Protein AF-A0A354Q916-F1 (afdb_monomer_lite)

Radius of gyration: 14.81 Å; chains: 1; bounding box: 30×21×36 Å

Secondary structure (DSSP, 8-state):
--SGGGEEPPTT--HHHHHHHTPPPSS--------GGGHHHHHHHHHHTT-TT--------S--S-SEE--

Sequence (71 aa):
SLVEKYWKFPEGSAPILQELMLDPQTSGGLLVAVPEDETTPILKDLHNVGVFPSACIGYVSNFSEAKLIFT

Structure (mmCIF, N/CA/C/O backbone):
data_AF-A0A354Q916-F1
#
_entry.id   AF-A0A354Q916-F1
#
loop_
_atom_site.group_PDB
_atom_site.id
_atom_site.type_symbol
_atom_site.label_atom_id
_atom_site.label_alt_id
_atom_site.label_comp_id
_atom_site.label_asym_id
_atom_site.label_entity_id
_atom_site.label_seq_id
_atom_site.pdbx_PDB_ins_code
_atom_site.Cartn_x
_atom_site.Cartn_y
_atom_site.Cartn_z
_atom_site.occupancy
_atom_site.B_iso_or_equiv
_atom_site.auth_seq_id
_atom_site.auth_comp_id
_atom_site.auth_asym_id
_atom_site.auth_atom_id
_atom_site.pdbx_PDB_model_num
ATOM 1 N N . SER A 1 1 ? -6.431 10.302 19.810 1.00 62.03 1 SER A N 1
ATOM 2 C CA . SER A 1 1 ? -6.192 11.254 18.696 1.00 62.03 1 SER A CA 1
ATOM 3 C C . SER A 1 1 ? -7.387 11.298 17.735 1.00 62.03 1 SER A C 1
ATOM 5 O O . SER A 1 1 ? -8.142 10.336 17.685 1.00 62.03 1 SER A O 1
ATOM 7 N N . LEU A 1 2 ? -7.579 12.373 16.951 1.00 68.19 2 LEU A N 1
ATOM 8 C CA . LEU A 1 2 ? -8.670 12.521 15.955 1.00 68.19 2 LEU A CA 1
ATOM 9 C C . LEU A 1 2 ? -8.715 11.400 14.896 1.00 68.19 2 LEU A C 1
ATOM 11 O O . LEU A 1 2 ? -9.766 11.164 14.295 1.00 68.19 2 LEU A O 1
ATOM 15 N N . VAL A 1 3 ? -7.584 10.728 14.676 1.00 74.62 3 VAL A N 1
ATOM 16 C CA . VAL A 1 3 ? -7.370 9.783 13.574 1.00 74.62 3 VAL A CA 1
ATOM 17 C C . VAL A 1 3 ? -7.313 8.306 13.985 1.00 74.62 3 VAL A C 1
ATOM 19 O O . VAL A 1 3 ? -7.553 7.444 13.149 1.00 74.62 3 VAL A O 1
ATOM 22 N N . GLU A 1 4 ? -7.123 8.005 15.274 1.00 80.50 4 GLU A N 1
ATOM 23 C CA . GLU A 1 4 ? -7.009 6.627 15.800 1.00 80.50 4 GLU A CA 1
ATOM 24 C C . GLU A 1 4 ? -8.246 5.761 15.524 1.00 80.50 4 GLU A C 1
ATOM 26 O O . GLU A 1 4 ? -8.143 4.547 15.427 1.00 80.50 4 GLU A O 1
ATOM 31 N N . LYS A 1 5 ? -9.421 6.377 15.346 1.00 82.75 5 LYS A N 1
ATOM 32 C CA . LYS A 1 5 ? -10.667 5.667 15.015 1.00 82.75 5 LYS A CA 1
ATOM 33 C C . LYS A 1 5 ? -10.754 5.188 13.559 1.00 82.75 5 LYS A C 1
ATOM 35 O O . LYS A 1 5 ? -11.753 4.574 13.193 1.00 82.75 5 LYS A O 1
ATOM 40 N N . TYR A 1 6 ? -9.783 5.531 12.710 1.00 88.44 6 TYR A N 1
ATOM 41 C CA . TYR A 1 6 ? -9.808 5.195 11.283 1.00 88.44 6 TYR A CA 1
ATOM 42 C C . TYR A 1 6 ? -8.859 4.060 10.900 1.00 88.44 6 TYR A C 1
ATOM 44 O O . TYR A 1 6 ? -8.984 3.559 9.782 1.00 88.44 6 TYR A O 1
ATOM 52 N N . TRP A 1 7 ? -7.967 3.623 11.790 1.00 91.31 7 TRP A N 1
ATOM 53 C CA . TRP A 1 7 ? -7.067 2.504 11.529 1.00 91.31 7 TRP A CA 1
ATOM 54 C C . TRP A 1 7 ? -7.140 1.428 12.608 1.00 91.31 7 TRP A C 1
ATOM 56 O O . TRP A 1 7 ? -7.543 1.690 13.740 1.00 91.31 7 TRP A O 1
ATOM 66 N N . LYS A 1 8 ? -6.717 0.215 12.261 1.00 92.75 8 LYS A N 1
ATOM 67 C CA . LYS A 1 8 ? -6.610 -0.911 13.189 1.00 92.75 8 LYS A CA 1
ATOM 68 C C . LYS A 1 8 ? -5.286 -1.638 12.975 1.00 92.75 8 LYS A C 1
ATOM 70 O O . LYS A 1 8 ? -4.922 -1.918 11.837 1.00 92.75 8 LYS A O 1
ATOM 75 N N . PHE A 1 9 ? -4.594 -1.939 14.071 1.00 91.62 9 PHE A N 1
ATOM 76 C CA . PHE A 1 9 ? -3.413 -2.803 14.086 1.00 91.62 9 PHE A CA 1
ATOM 77 C C . PHE A 1 9 ? -3.790 -4.238 14.482 1.00 91.62 9 PHE A C 1
ATOM 79 O O . PHE A 1 9 ? -4.778 -4.415 15.204 1.00 91.62 9 PHE A O 1
ATOM 86 N N . PRO A 1 10 ? -3.001 -5.251 14.080 1.00 89.44 10 PRO A N 1
ATOM 87 C CA . PRO A 1 10 ? -3.152 -6.613 14.579 1.00 89.44 10 PRO A CA 1
ATOM 88 C C . PRO A 1 10 ? -3.069 -6.666 16.106 1.00 89.44 10 PRO A C 1
ATOM 90 O O . PRO A 1 10 ? -2.275 -5.947 16.726 1.00 89.44 10 PRO A O 1
ATOM 93 N N . GLU A 1 11 ? -3.863 -7.537 16.726 1.00 88.88 11 GLU A N 1
ATOM 94 C CA . GLU A 1 11 ? -3.792 -7.750 18.171 1.00 88.88 11 GLU A CA 1
ATOM 95 C C . GLU A 1 11 ? -2.390 -8.237 18.569 1.00 88.88 11 GLU A C 1
ATOM 97 O O . GLU A 1 11 ? -1.813 -9.109 17.924 1.00 88.88 11 GLU A O 1
ATOM 102 N N . GLY A 1 12 ? -1.808 -7.633 19.609 1.00 90.00 12 GLY A N 1
ATOM 103 C CA . GLY A 1 12 ? -0.444 -7.950 20.043 1.00 90.00 12 GLY A CA 1
ATOM 104 C C . GLY A 1 12 ? 0.673 -7.319 19.201 1.00 90.00 12 GLY A C 1
ATOM 105 O O . GLY A 1 12 ? 1.838 -7.647 19.421 1.00 90.00 12 GLY A O 1
ATOM 106 N N . SER A 1 13 ? 0.361 -6.401 18.275 1.00 90.38 13 SER A N 1
ATOM 107 C CA . SER A 1 13 ? 1.382 -5.672 17.508 1.00 90.38 13 SER A CA 1
ATOM 108 C C . SER A 1 13 ? 2.364 -4.955 18.427 1.00 90.38 13 SER A C 1
ATOM 110 O O . SER A 1 13 ? 1.964 -4.101 19.223 1.00 90.38 13 SER A O 1
ATOM 112 N N . ALA A 1 14 ? 3.654 -5.264 18.283 1.00 93.62 14 ALA A N 1
ATOM 113 C CA . ALA A 1 14 ? 4.708 -4.604 19.042 1.00 93.62 14 ALA A CA 1
ATOM 114 C C . ALA A 1 14 ? 4.670 -3.078 18.805 1.00 93.62 14 ALA A C 1
ATOM 116 O O . ALA A 1 14 ? 4.492 -2.665 17.656 1.00 93.62 14 ALA A O 1
ATOM 117 N N . PRO A 1 15 ? 4.885 -2.234 19.837 1.00 91.62 15 PRO A N 1
ATOM 118 C CA . PRO A 1 15 ? 4.844 -0.776 19.689 1.00 91.62 15 PRO A CA 1
ATOM 119 C C . PRO A 1 15 ? 5.724 -0.252 18.549 1.00 91.62 15 PRO A C 1
ATOM 121 O O . PRO A 1 15 ? 5.284 0.583 17.771 1.00 91.62 15 PRO A O 1
ATOM 124 N N . ILE A 1 16 ? 6.911 -0.840 18.369 1.00 93.75 16 ILE A N 1
ATOM 125 C CA . ILE A 1 16 ? 7.843 -0.467 17.297 1.00 93.75 16 ILE A CA 1
ATOM 126 C C . ILE A 1 16 ? 7.271 -0.675 15.884 1.00 93.75 16 ILE A C 1
ATOM 128 O O . ILE A 1 16 ? 7.576 0.091 14.977 1.00 93.75 16 ILE A O 1
ATOM 132 N N . LEU A 1 17 ? 6.417 -1.685 15.681 1.00 90.69 17 LEU A N 1
ATOM 133 C CA . LEU A 1 17 ? 5.756 -1.905 14.391 1.00 90.69 17 LEU A CA 1
ATOM 134 C C . LEU A 1 17 ? 4.656 -0.870 14.159 1.00 90.69 17 LEU A C 1
ATOM 136 O O . LEU A 1 17 ? 4.496 -0.390 13.042 1.00 90.69 17 LEU A O 1
ATOM 140 N N . GLN A 1 18 ? 3.924 -0.498 15.211 1.00 91.38 18 GLN A N 1
ATOM 141 C CA . GLN A 1 18 ? 2.904 0.547 15.122 1.00 91.38 18 GLN A CA 1
ATOM 142 C C . GLN A 1 18 ? 3.538 1.910 14.821 1.00 91.38 18 GLN A C 1
ATOM 144 O O . GLN A 1 18 ? 3.038 2.638 13.969 1.00 91.38 18 GLN A O 1
ATOM 149 N N . GLU A 1 19 ? 4.661 2.227 15.471 1.00 91.06 19 GLU A N 1
ATOM 150 C CA . GLU A 1 19 ? 5.440 3.442 15.210 1.00 91.06 19 GLU A CA 1
ATOM 151 C C . GLU A 1 19 ? 5.956 3.479 13.769 1.00 91.06 19 GLU A C 1
ATOM 153 O O . GLU A 1 19 ? 5.783 4.490 13.095 1.00 91.06 19 GLU A O 1
ATOM 158 N N . LEU A 1 20 ? 6.490 2.362 13.260 1.00 91.25 20 LEU A N 1
ATOM 159 C CA . LEU A 1 20 ? 6.961 2.265 11.876 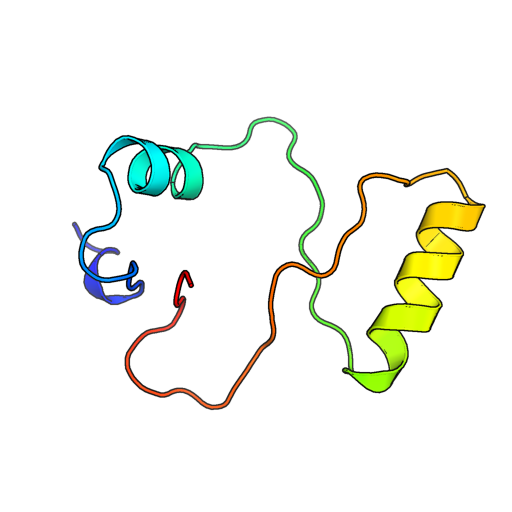1.00 91.25 20 LEU A CA 1
ATOM 160 C C . LEU A 1 20 ? 5.848 2.554 10.854 1.00 91.25 20 LEU A C 1
ATOM 162 O O . LEU A 1 20 ? 6.087 3.236 9.862 1.00 91.25 20 LEU A O 1
ATOM 166 N N . MET A 1 21 ? 4.629 2.057 11.086 1.00 89.81 21 MET A N 1
ATOM 167 C CA . MET A 1 21 ? 3.489 2.282 10.182 1.00 89.81 21 MET A CA 1
ATOM 168 C C . MET A 1 21 ? 2.966 3.726 10.199 1.00 89.81 21 MET A C 1
ATOM 170 O O . MET A 1 21 ? 2.223 4.121 9.299 1.00 89.81 21 MET A O 1
ATOM 174 N N . LEU A 1 22 ? 3.322 4.502 11.222 1.00 89.19 22 LEU A N 1
ATOM 175 C CA . LEU A 1 22 ? 2.895 5.890 11.409 1.00 89.19 22 LEU A CA 1
ATOM 176 C C . LEU A 1 22 ? 4.048 6.886 11.210 1.00 89.19 22 LEU A C 1
ATOM 178 O O . LEU A 1 22 ? 3.879 8.078 11.476 1.00 89.19 22 LEU A O 1
ATOM 182 N N . ASP A 1 23 ? 5.200 6.408 10.740 1.00 91.62 23 ASP A N 1
ATOM 183 C CA . ASP A 1 23 ? 6.401 7.213 10.563 1.00 91.62 23 ASP A CA 1
ATOM 184 C C . ASP A 1 23 ? 6.219 8.246 9.430 1.00 91.62 23 ASP A C 1
ATOM 186 O O . ASP A 1 23 ? 5.893 7.876 8.292 1.00 91.62 23 ASP A O 1
ATOM 190 N N . PRO A 1 24 ? 6.414 9.553 9.694 1.00 90.94 24 PRO A N 1
ATOM 191 C CA . PRO A 1 24 ? 6.290 10.581 8.671 1.00 90.94 24 PRO A CA 1
ATOM 192 C C . PRO A 1 24 ? 7.356 10.409 7.582 1.00 90.94 24 PRO A C 1
ATOM 194 O O . PRO A 1 24 ? 8.550 10.577 7.810 1.00 90.94 24 PRO A O 1
ATOM 197 N N . GLN A 1 25 ? 6.917 10.152 6.352 1.00 93.19 25 GLN A N 1
ATOM 198 C CA . GLN A 1 25 ? 7.825 9.977 5.221 1.00 93.19 25 GLN A CA 1
ATOM 199 C C . GLN A 1 25 ? 8.249 11.326 4.622 1.00 93.19 25 GLN A C 1
ATOM 201 O O . GLN A 1 25 ? 7.413 12.113 4.174 1.00 93.19 25 GLN A O 1
ATOM 206 N N . THR A 1 26 ? 9.559 11.574 4.543 1.00 93.31 26 THR A N 1
ATOM 207 C CA . THR A 1 26 ? 10.130 12.698 3.780 1.00 93.31 26 THR A CA 1
ATOM 208 C C . THR A 1 26 ? 10.587 12.186 2.421 1.00 93.31 26 THR A C 1
ATOM 210 O O . THR A 1 26 ? 11.380 11.252 2.362 1.00 93.31 26 THR A O 1
ATOM 213 N N . SER A 1 27 ? 10.097 12.785 1.331 1.00 93.44 27 SER A N 1
ATOM 214 C CA . SER A 1 27 ? 10.367 12.308 -0.039 1.00 93.44 27 SER A CA 1
ATOM 215 C C . SER A 1 27 ? 9.990 10.833 -0.247 1.00 93.44 27 SER A C 1
ATOM 217 O O . SER A 1 27 ? 10.741 10.068 -0.848 1.00 93.44 27 SER A O 1
ATOM 219 N N . GLY A 1 28 ? 8.833 10.434 0.291 1.00 92.12 28 GLY A N 1
ATOM 220 C CA . GLY A 1 28 ? 8.326 9.068 0.184 1.00 92.12 28 GLY A CA 1
ATOM 221 C C . GLY A 1 28 ? 8.030 8.627 -1.254 1.00 92.12 28 GLY A C 1
ATOM 222 O O . GLY A 1 28 ? 8.076 9.410 -2.205 1.00 92.12 28 GLY A O 1
ATOM 223 N N . GLY A 1 29 ? 7.707 7.343 -1.400 1.00 93.50 29 GLY A N 1
ATOM 224 C CA . GLY A 1 29 ? 7.286 6.761 -2.673 1.00 93.50 29 GLY A CA 1
ATOM 225 C C . GLY A 1 29 ? 5.845 7.106 -3.065 1.00 93.50 29 GLY A C 1
ATOM 226 O O . GLY A 1 29 ? 5.134 7.833 -2.372 1.00 93.50 29 GLY A O 1
ATOM 227 N N . LEU A 1 30 ? 5.403 6.536 -4.187 1.00 95.06 30 LEU A N 1
ATOM 228 C CA . LEU A 1 30 ? 4.014 6.607 -4.636 1.00 95.06 30 LEU A CA 1
ATOM 229 C C . LEU A 1 30 ? 3.219 5.413 -4.096 1.00 95.06 30 LEU A C 1
ATOM 231 O O . LEU A 1 30 ? 3.661 4.273 -4.214 1.00 95.06 30 LEU A O 1
ATOM 235 N N . LEU A 1 31 ? 2.025 5.681 -3.564 1.00 96.06 31 LEU A N 1
ATOM 236 C CA . LEU A 1 31 ? 1.026 4.666 -3.230 1.00 96.06 31 LEU A CA 1
ATOM 237 C C . LEU A 1 31 ? -0.113 4.746 -4.249 1.00 96.06 31 LEU A C 1
ATOM 239 O O . LEU A 1 31 ? -0.707 5.809 -4.431 1.00 96.06 31 LEU A O 1
ATOM 243 N N . VAL A 1 32 ? -0.411 3.630 -4.912 1.00 96.44 32 VAL A N 1
ATOM 244 C CA . VAL A 1 32 ? -1.421 3.553 -5.976 1.00 96.44 32 VAL A CA 1
ATOM 245 C C . VAL A 1 32 ? -2.363 2.376 -5.745 1.00 96.44 32 VAL A C 1
ATOM 247 O O . VAL A 1 32 ? -1.953 1.340 -5.230 1.00 96.44 32 VAL A O 1
ATOM 250 N N . ALA A 1 33 ? -3.623 2.542 -6.143 1.00 97.44 33 ALA A N 1
ATOM 251 C CA . ALA A 1 33 ? -4.603 1.464 -6.217 1.00 97.44 33 ALA A CA 1
ATOM 252 C C . ALA A 1 33 ? -4.900 1.175 -7.690 1.00 97.44 33 ALA A C 1
ATOM 254 O O . ALA A 1 33 ? -5.131 2.101 -8.470 1.00 97.44 33 ALA A O 1
ATOM 255 N N . VAL A 1 34 ? -4.887 -0.101 -8.058 1.00 97.19 34 VAL A N 1
ATOM 256 C CA . VAL A 1 34 ? -5.115 -0.582 -9.425 1.00 97.19 34 VAL A CA 1
ATOM 257 C C . VAL A 1 34 ? -6.096 -1.758 -9.391 1.00 97.19 34 VAL A C 1
ATOM 259 O O . VAL A 1 34 ? -6.267 -2.360 -8.327 1.00 97.19 34 VAL A O 1
ATOM 262 N N . PRO A 1 35 ? -6.764 -2.084 -10.511 1.00 97.88 35 PRO A N 1
ATOM 263 C CA . PRO A 1 35 ? -7.491 -3.342 -10.642 1.00 97.88 35 PRO A CA 1
ATOM 264 C C . PRO A 1 35 ? -6.602 -4.545 -10.297 1.00 97.88 35 PRO A C 1
ATOM 266 O O . PRO A 1 35 ? -5.402 -4.540 -10.571 1.00 97.88 35 PRO A O 1
ATOM 269 N N . GLU A 1 36 ? -7.180 -5.569 -9.671 1.00 97.44 36 GLU A N 1
ATOM 270 C CA . GLU A 1 36 ? -6.425 -6.724 -9.167 1.00 97.44 36 GLU A CA 1
ATOM 271 C C . GLU A 1 36 ? -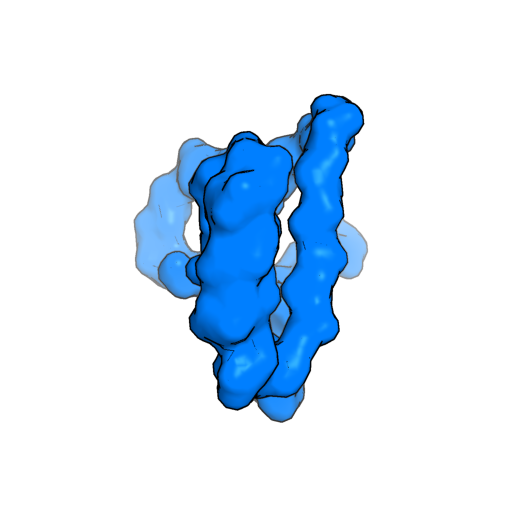5.649 -7.439 -10.285 1.00 97.44 36 GLU A C 1
ATOM 273 O O . GLU A 1 36 ? -4.468 -7.751 -10.118 1.00 97.44 36 GLU A O 1
ATOM 278 N N . ASP A 1 37 ? -6.280 -7.598 -11.448 1.00 97.94 37 ASP A N 1
ATOM 279 C CA . ASP A 1 37 ? -5.726 -8.209 -12.658 1.00 97.94 37 ASP A CA 1
ATOM 280 C C . ASP A 1 37 ? -4.573 -7.412 -13.293 1.00 97.94 37 ASP A C 1
ATOM 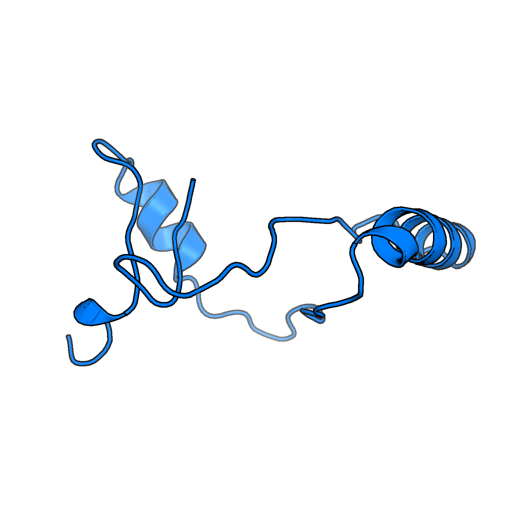282 O O . ASP A 1 37 ? -3.730 -7.992 -13.978 1.00 97.94 37 ASP A O 1
ATOM 286 N N . GLU A 1 38 ? -4.464 -6.117 -12.994 1.00 98.12 38 GLU A N 1
ATOM 287 C CA . GLU A 1 38 ? -3.384 -5.239 -13.463 1.00 98.12 38 GLU A CA 1
ATOM 288 C C . GLU A 1 38 ? -2.172 -5.208 -12.513 1.00 98.12 38 GLU A C 1
ATOM 290 O O . GLU A 1 38 ? -1.096 -4.729 -12.879 1.00 98.12 38 GLU A O 1
ATOM 295 N N . THR A 1 39 ? -2.286 -5.765 -11.301 1.00 97.62 39 THR A N 1
ATOM 296 C CA . THR A 1 39 ? -1.220 -5.702 -10.281 1.00 97.62 39 THR A CA 1
ATOM 297 C C . THR A 1 39 ? 0.089 -6.332 -10.765 1.00 97.62 39 THR A C 1
ATOM 299 O O . THR A 1 39 ? 1.156 -5.720 -10.683 1.00 97.62 39 THR A O 1
ATOM 302 N N . THR A 1 40 ? 0.033 -7.570 -11.266 1.00 97.88 40 THR A N 1
ATOM 303 C CA . THR A 1 40 ? 1.229 -8.291 -11.733 1.00 97.88 40 THR A CA 1
ATOM 304 C C . THR A 1 40 ? 1.831 -7.677 -13.004 1.00 97.88 40 THR A C 1
ATOM 306 O O . THR A 1 40 ? 3.052 -7.490 -13.019 1.00 97.88 40 THR A O 1
ATOM 309 N N . PRO A 1 41 ? 1.044 -7.332 -14.047 1.00 98.25 41 PRO A N 1
ATOM 310 C CA . PRO A 1 41 ? 1.551 -6.599 -15.208 1.00 98.25 41 PRO A CA 1
ATOM 311 C C . PRO A 1 41 ? 2.284 -5.303 -14.839 1.00 98.25 41 PRO A C 1
ATOM 313 O O . PRO A 1 41 ? 3.435 -5.123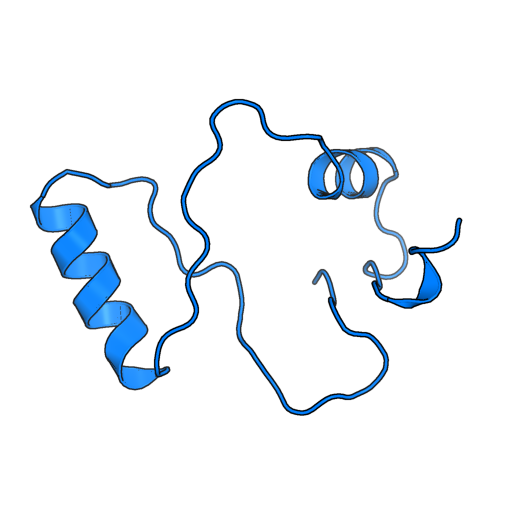 -15.235 1.00 98.25 41 PRO A O 1
ATOM 316 N N . ILE A 1 42 ? 1.677 -4.448 -14.009 1.00 98.00 42 ILE A N 1
ATOM 317 C CA . ILE A 1 42 ? 2.261 -3.153 -13.627 1.00 98.00 42 ILE A CA 1
ATOM 318 C C . ILE A 1 42 ? 3.561 -3.332 -12.842 1.00 98.00 42 ILE A C 1
ATOM 320 O O . ILE A 1 42 ? 4.545 -2.650 -13.128 1.00 98.00 42 ILE A O 1
ATOM 324 N N . LEU A 1 43 ? 3.604 -4.254 -11.872 1.00 98.12 43 LEU A N 1
ATOM 325 C CA . LEU A 1 43 ? 4.836 -4.525 -11.120 1.00 98.12 43 LEU A CA 1
ATOM 326 C C . LEU A 1 43 ? 5.963 -4.994 -12.040 1.00 98.12 43 LEU A C 1
ATOM 328 O O . LEU A 1 43 ? 7.096 -4.531 -11.910 1.00 98.12 43 LEU A O 1
ATOM 332 N N . LYS A 1 44 ? 5.650 -5.863 -13.006 1.00 98.38 44 LYS A N 1
ATOM 333 C CA . LYS A 1 44 ? 6.625 -6.317 -13.998 1.00 98.38 44 LYS A CA 1
ATOM 334 C C . LYS A 1 44 ? 7.164 -5.147 -14.821 1.00 98.38 44 LYS A C 1
ATOM 336 O O . LYS A 1 44 ? 8.376 -5.053 -15.002 1.00 98.38 44 LYS A O 1
ATOM 341 N N . ASP A 1 45 ? 6.301 -4.252 -15.289 1.00 98.38 45 ASP A N 1
ATOM 342 C CA . ASP A 1 45 ? 6.718 -3.092 -16.080 1.00 98.38 45 ASP A CA 1
ATOM 343 C C . ASP A 1 45 ? 7.561 -2.106 -15.263 1.00 98.38 45 ASP A C 1
ATOM 345 O O . ASP A 1 45 ? 8.599 -1.642 -15.740 1.00 98.38 45 ASP A O 1
ATOM 349 N N . LEU A 1 46 ? 7.189 -1.857 -14.004 1.00 98.12 46 LEU A N 1
ATOM 350 C CA . LEU A 1 46 ? 7.977 -1.052 -13.067 1.00 98.12 46 LEU A CA 1
ATOM 351 C C . LEU A 1 46 ? 9.364 -1.657 -12.827 1.00 98.12 46 LEU A C 1
ATOM 353 O O . LEU A 1 46 ? 10.368 -0.940 -12.858 1.00 98.12 46 LEU A O 1
ATOM 357 N N . HIS A 1 47 ? 9.446 -2.974 -12.635 1.00 98.50 47 HIS A N 1
ATOM 358 C CA . HIS A 1 47 ? 10.721 -3.676 -12.484 1.00 98.50 47 HIS A CA 1
ATOM 359 C C . HIS A 1 47 ? 11.556 -3.617 -13.768 1.0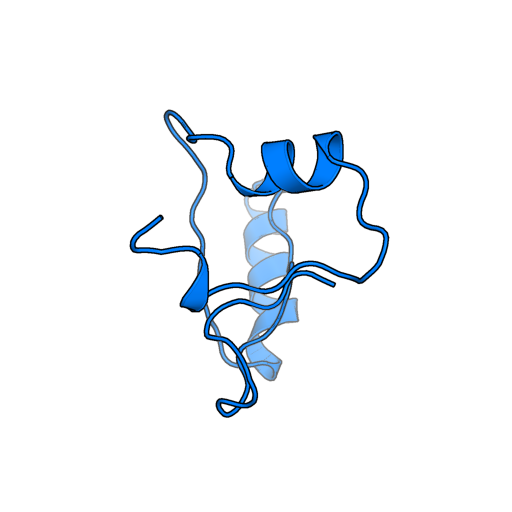0 98.50 47 HIS A C 1
ATOM 361 O O . HIS A 1 47 ? 12.760 -3.379 -13.687 1.00 98.50 47 HIS A O 1
ATOM 367 N N . ASN A 1 48 ? 10.938 -3.745 -14.946 1.00 98.44 48 ASN A N 1
ATOM 368 C CA . ASN A 1 48 ? 11.631 -3.665 -16.238 1.00 98.44 48 ASN A CA 1
ATOM 369 C C . ASN A 1 48 ? 12.300 -2.302 -16.477 1.00 98.44 48 ASN A C 1
ATOM 371 O O . ASN A 1 48 ? 13.336 -2.244 -17.138 1.00 98.44 48 ASN A O 1
ATOM 375 N N . VAL A 1 49 ? 11.739 -1.215 -15.935 1.00 97.94 49 VAL A N 1
ATOM 376 C CA . VAL A 1 49 ? 12.329 0.137 -16.018 1.00 97.94 49 VAL A CA 1
ATOM 377 C C . VAL A 1 49 ? 13.204 0.496 -14.806 1.00 97.94 49 VAL A C 1
ATOM 379 O O . VAL A 1 49 ? 13.649 1.635 -14.681 1.00 97.94 49 VAL A O 1
ATOM 382 N N . GLY A 1 50 ? 13.483 -0.468 -13.922 1.00 97.75 50 GLY A N 1
ATOM 383 C CA . GLY A 1 50 ? 14.430 -0.329 -12.812 1.00 97.75 50 GLY A CA 1
ATOM 384 C C . GLY A 1 50 ? 13.830 0.087 -11.465 1.00 97.75 50 GLY A C 1
ATOM 385 O O . GLY A 1 50 ? 14.578 0.310 -10.513 1.00 97.75 50 GLY A O 1
ATOM 386 N N . VAL A 1 51 ? 12.503 0.158 -11.329 1.00 97.44 51 VAL A N 1
ATOM 387 C CA . VAL A 1 51 ? 11.822 0.463 -10.054 1.00 97.44 51 VAL A CA 1
ATOM 388 C C . VAL A 1 51 ? 11.604 -0.819 -9.242 1.00 97.44 51 VAL A C 1
ATOM 390 O O . VAL A 1 51 ? 10.481 -1.199 -8.912 1.00 97.44 51 VAL A O 1
ATOM 393 N N . PHE A 1 52 ? 12.694 -1.510 -8.912 1.00 96.38 52 PHE A N 1
ATOM 394 C CA . PHE A 1 52 ? 12.673 -2.786 -8.181 1.00 96.38 52 PHE A CA 1
ATOM 395 C C . PHE A 1 52 ? 12.002 -2.750 -6.796 1.00 96.38 52 PHE A C 1
ATOM 397 O O . PHE A 1 52 ? 11.392 -3.752 -6.432 1.00 96.38 52 PHE A O 1
ATOM 404 N N . PRO A 1 53 ? 12.048 -1.644 -6.020 1.00 96.06 53 PRO A N 1
ATOM 405 C CA . PRO A 1 53 ? 11.366 -1.586 -4.724 1.00 96.06 53 PRO A CA 1
ATOM 406 C C . PRO A 1 53 ? 9.833 -1.531 -4.809 1.00 96.06 53 PRO A C 1
ATOM 408 O O . PRO A 1 53 ? 9.177 -1.506 -3.772 1.00 96.06 53 PRO A O 1
ATOM 411 N N . SER A 1 54 ? 9.248 -1.465 -6.012 1.00 97.44 54 SER A N 1
ATOM 412 C CA . SER A 1 54 ? 7.791 -1.495 -6.164 1.00 97.44 54 SER A CA 1
ATOM 413 C C . SER A 1 54 ? 7.222 -2.852 -5.740 1.00 97.44 54 SER A C 1
ATOM 415 O O . SER A 1 54 ? 7.740 -3.907 -6.115 1.00 97.44 54 SER A O 1
ATOM 417 N N . ALA A 1 55 ? 6.151 -2.816 -4.945 1.00 97.31 55 ALA A N 1
ATOM 418 C CA . ALA A 1 55 ? 5.517 -3.997 -4.373 1.00 97.31 55 ALA A CA 1
ATOM 419 C C . ALA A 1 55 ? 4.008 -3.785 -4.194 1.00 97.31 55 ALA A C 1
ATOM 421 O O . ALA A 1 55 ? 3.552 -2.670 -3.934 1.00 97.31 55 ALA A O 1
ATOM 422 N N . CYS A 1 56 ? 3.240 -4.872 -4.286 1.00 97.38 56 CYS A N 1
ATOM 423 C CA . CYS A 1 56 ? 1.866 -4.900 -3.795 1.00 97.38 56 CYS A CA 1
ATOM 424 C C . CYS A 1 56 ? 1.901 -5.145 -2.281 1.00 97.38 56 CYS A C 1
ATOM 426 O O . CYS A 1 56 ? 2.385 -6.186 -1.839 1.00 97.38 56 CYS A O 1
ATOM 428 N N . ILE A 1 57 ? 1.423 -4.176 -1.498 1.00 96.00 57 ILE A N 1
ATOM 429 C CA . ILE A 1 57 ? 1.478 -4.202 -0.024 1.00 96.00 57 ILE A CA 1
ATOM 430 C C . ILE A 1 57 ? 0.099 -4.360 0.633 1.00 96.00 57 ILE A C 1
ATOM 432 O O . ILE A 1 57 ? -0.021 -4.247 1.849 1.00 96.00 57 ILE A O 1
ATOM 436 N N . GLY A 1 58 ? -0.954 -4.585 -0.154 1.00 96.31 58 GLY A N 1
ATOM 437 C CA . GLY A 1 58 ? -2.317 -4.711 0.349 1.00 96.31 58 GLY A CA 1
ATOM 438 C C . GLY A 1 58 ? -3.357 -4.635 -0.763 1.00 96.31 58 GLY A C 1
ATOM 439 O O . GLY A 1 58 ? -3.027 -4.659 -1.945 1.00 96.31 58 GLY A O 1
ATOM 440 N N . TYR A 1 59 ? -4.624 -4.529 -0.372 1.00 96.81 59 TYR A N 1
ATOM 441 C CA . TYR A 1 59 ? -5.760 -4.459 -1.288 1.00 96.81 59 TYR A CA 1
ATOM 442 C C . TYR A 1 59 ? -6.844 -3.529 -0.737 1.00 96.81 59 TYR A C 1
ATOM 444 O O . TYR A 1 59 ? -6.929 -3.281 0.467 1.00 96.81 59 TYR A O 1
ATOM 452 N N . VAL A 1 60 ? -7.694 -3.020 -1.629 1.00 96.38 60 VAL A N 1
ATOM 453 C CA . VAL A 1 60 ? -8.899 -2.274 -1.253 1.00 96.38 60 VAL A CA 1
ATOM 454 C C . VAL A 1 60 ? -10.064 -3.251 -1.183 1.00 96.38 60 VAL A C 1
ATOM 456 O O . VAL A 1 60 ? -10.249 -4.077 -2.071 1.00 96.38 60 VAL A O 1
ATOM 459 N N . SER A 1 61 ? -10.865 -3.151 -0.129 1.00 94.94 61 SER A N 1
ATOM 460 C CA . SER A 1 61 ? -12.071 -3.955 0.050 1.00 94.94 61 SER A CA 1
ATOM 461 C C . SER A 1 61 ? -13.277 -3.074 0.348 1.00 94.94 61 SER A C 1
ATOM 463 O O . SER A 1 61 ? -13.160 -1.865 0.571 1.00 94.94 61 SER A O 1
ATOM 465 N N . ASN A 1 62 ? -14.460 -3.691 0.356 1.00 96.56 62 ASN A N 1
ATOM 466 C CA . ASN A 1 62 ? -15.632 -3.054 0.938 1.00 96.56 62 ASN A CA 1
ATOM 467 C C . ASN A 1 62 ? -15.358 -2.726 2.407 1.00 96.56 62 ASN A C 1
ATOM 469 O O . ASN A 1 62 ? -14.724 -3.497 3.125 1.00 96.56 62 ASN A O 1
ATOM 473 N N . PHE A 1 63 ? -15.868 -1.583 2.855 1.00 94.56 63 PHE A N 1
ATOM 474 C CA . PHE A 1 63 ? -15.683 -1.148 4.231 1.00 94.56 63 PHE A CA 1
ATOM 475 C C . PHE A 1 63 ? -16.210 -2.193 5.227 1.00 94.56 63 PHE A C 1
ATOM 477 O O . PHE A 1 63 ? -17.338 -2.667 5.085 1.00 94.56 63 PHE A O 1
ATOM 484 N N . SER A 1 64 ? -15.407 -2.495 6.249 1.00 90.06 64 SER A N 1
ATOM 485 C CA . SER A 1 64 ? -15.762 -3.404 7.341 1.00 90.06 64 SER A CA 1
ATOM 486 C C . SER A 1 64 ? -15.797 -2.671 8.688 1.00 90.06 64 SER A C 1
ATOM 488 O O . SER A 1 64 ? -16.847 -2.187 9.102 1.00 90.06 64 SER A O 1
ATOM 490 N N . GLU A 1 65 ? -14.653 -2.567 9.364 1.00 89.69 65 GLU A N 1
ATOM 491 C CA . GLU A 1 65 ? -14.521 -2.038 10.727 1.00 89.69 65 GLU A CA 1
ATOM 492 C C . GLU A 1 65 ? -13.684 -0.752 10.806 1.00 89.69 65 GLU A C 1
ATOM 494 O O . GLU A 1 65 ? -13.969 0.121 11.624 1.00 89.69 65 GLU A O 1
ATOM 499 N N . ALA A 1 66 ? -12.689 -0.597 9.930 1.00 92.06 66 ALA A N 1
ATOM 500 C CA . ALA A 1 66 ? -11.792 0.555 9.882 1.00 92.06 66 ALA A CA 1
ATOM 501 C C . ALA A 1 66 ? -11.483 0.950 8.429 1.00 92.06 66 ALA A C 1
ATOM 503 O O . ALA A 1 66 ? -11.757 0.200 7.493 1.00 92.06 66 ALA A O 1
ATOM 504 N N . LYS A 1 67 ? -10.948 2.161 8.225 1.00 92.88 67 LYS A N 1
ATOM 505 C CA . LYS A 1 67 ? -10.560 2.657 6.892 1.00 92.88 67 LYS A CA 1
ATOM 506 C C . LYS A 1 67 ? -9.214 2.097 6.437 1.00 92.88 67 LYS A C 1
ATOM 508 O O . LYS A 1 67 ? -9.020 1.934 5.240 1.00 92.88 67 LYS A O 1
ATOM 513 N N . LEU A 1 68 ? -8.320 1.807 7.380 1.00 93.62 68 LEU A N 1
ATOM 514 C CA . LEU A 1 68 ? -7.032 1.165 7.142 1.00 93.62 68 LEU A CA 1
ATOM 515 C C . LEU A 1 68 ? -6.843 0.031 8.150 1.00 93.62 68 LEU A C 1
ATOM 517 O O . LEU A 1 68 ? -6.963 0.243 9.354 1.00 93.62 68 LEU A O 1
ATOM 521 N N . ILE A 1 69 ? -6.571 -1.175 7.670 1.00 93.62 69 ILE A N 1
ATOM 522 C CA . ILE A 1 69 ? -6.327 -2.336 8.526 1.00 93.62 69 ILE A CA 1
ATOM 523 C C . ILE A 1 69 ? -4.917 -2.815 8.212 1.00 93.62 69 ILE A C 1
ATOM 525 O O . ILE A 1 69 ? -4.648 -3.231 7.089 1.00 93.62 69 ILE A O 1
ATOM 529 N N . PHE A 1 70 ? -4.027 -2.714 9.194 1.00 91.81 70 PHE A N 1
ATOM 530 C CA . PHE A 1 70 ? -2.712 -3.336 9.126 1.00 91.81 70 PHE A CA 1
ATOM 531 C C . PHE A 1 70 ? -2.866 -4.819 9.486 1.00 91.81 70 PHE A C 1
ATOM 533 O O . PHE A 1 70 ? -3.645 -5.155 10.383 1.00 91.81 70 PHE A O 1
ATOM 540 N N . THR A 1 71 ? -2.158 -5.695 8.776 1.00 83.50 71 THR A N 1
ATOM 541 C CA . THR A 1 71 ? -2.228 -7.160 8.922 1.00 83.50 71 THR A CA 1
ATOM 542 C C . THR A 1 71 ? -0.850 -7.758 9.086 1.00 83.50 71 THR A C 1
ATOM 544 O O . THR A 1 71 ? 0.046 -7.296 8.345 1.00 83.50 71 THR A O 1
#

pLDDT: mean 92.86, std 6.54, range [62.03, 98.5]

Foldseek 3Di:
DVCPQAEEEPPPDDVVVVCVVVPDDDVDDDDDADPPVCQVVV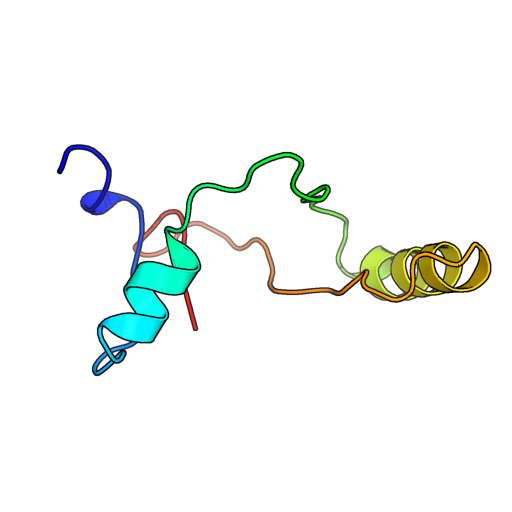QVVCVVVPVPVDDDPDHDDPDDRHNYYHD